Protein AF-A0A6A0GVK1-F1 (afdb_monomer_lite)

pLDDT: mean 84.44, std 11.73, range [39.53, 96.81]

Radius of gyration: 16.36 Å; chains: 1; bounding box: 32×31×52 Å

Foldseek 3Di:
DDDDDDDPVDDDDDQWDWDWDFDADPVRHTPDIDIDTFHCPVPDPPFFWGDWDWDFPDDPPDDCPPPCSVVRTDD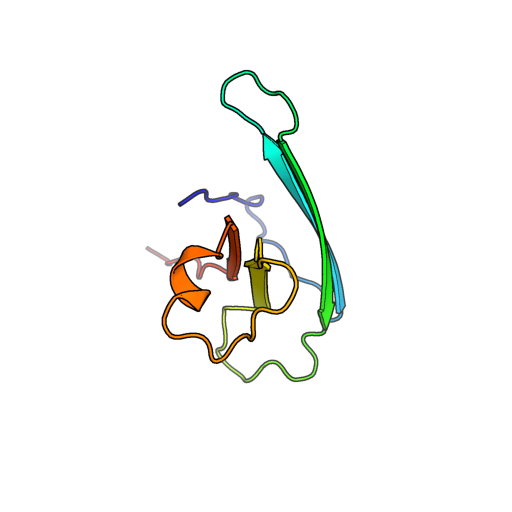IDIGGDDDPPDD

Secondary structure (DSSP, 8-state):
-------TT-----SEEEEEEEEEPTTS-EEEEEEEEEE-TTPPTT--EEEEEEEE-PPTT--TTSTTGGGGEEEEEEEEPPP----

Structure (mmCIF, N/CA/C/O backbone):
data_AF-A0A6A0GVK1-F1
#
_entry.id   AF-A0A6A0GVK1-F1
#
loop_
_atom_site.group_PDB
_atom_site.id
_atom_site.type_symbol
_atom_site.label_atom_id
_atom_site.label_alt_id
_atom_site.label_comp_id
_atom_site.label_asym_id
_atom_site.label_entity_id
_atom_site.label_seq_id
_atom_site.pdbx_PDB_ins_code
_atom_site.Cartn_x
_atom_site.Cartn_y
_atom_site.Cartn_z
_atom_site.occupancy
_atom_site.B_iso_or_equiv
_atom_site.auth_seq_id
_atom_site.auth_comp_id
_atom_site.auth_asym_id
_atom_site.auth_atom_id
_atom_site.pdbx_PDB_model_num
ATOM 1 N N . MET A 1 1 ? 9.886 -4.069 10.437 1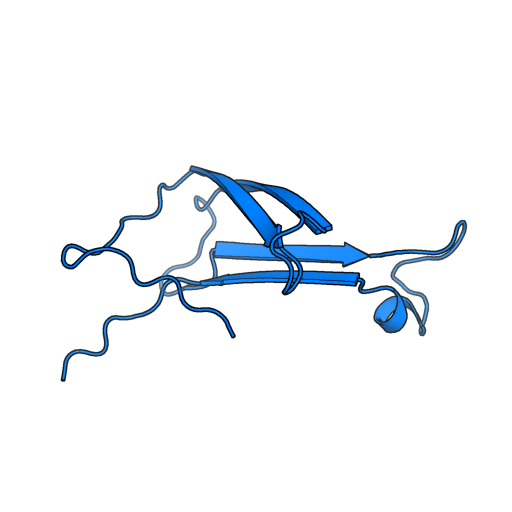.00 58.69 1 MET A N 1
ATOM 2 C CA . MET A 1 1 ? 8.433 -3.888 10.210 1.00 58.69 1 MET A CA 1
ATOM 3 C C . MET A 1 1 ? 8.015 -2.609 10.912 1.00 58.69 1 MET A C 1
ATOM 5 O O . MET A 1 1 ? 8.362 -2.461 12.075 1.00 58.69 1 MET A O 1
ATOM 9 N N . GLY A 1 2 ? 7.345 -1.684 10.222 1.00 66.69 2 GLY A N 1
ATOM 10 C CA . GLY A 1 2 ? 6.758 -0.505 10.866 1.00 66.69 2 GLY A CA 1
ATOM 11 C C . GLY A 1 2 ? 5.422 -0.866 11.514 1.00 66.69 2 GLY A C 1
ATOM 12 O O . GLY A 1 2 ? 4.661 -1.643 10.939 1.00 66.69 2 GLY A O 1
ATOM 13 N N . HIS A 1 3 ? 5.148 -0.330 12.700 1.00 69.44 3 HIS A N 1
ATOM 14 C CA . HIS A 1 3 ? 3.848 -0.443 13.355 1.00 69.44 3 HIS A CA 1
ATOM 15 C C . HIS A 1 3 ? 3.282 0.957 13.559 1.00 69.44 3 HIS A C 1
ATOM 17 O O . HIS A 1 3 ? 3.984 1.840 14.049 1.00 69.44 3 HIS A O 1
ATOM 23 N N . VAL A 1 4 ? 2.022 1.155 13.183 1.00 73.62 4 VAL A N 1
ATOM 24 C CA . VAL A 1 4 ? 1.285 2.377 13.498 1.00 73.62 4 VAL A CA 1
ATOM 25 C C . VAL A 1 4 ? 0.393 2.053 14.684 1.00 73.62 4 VAL A C 1
ATOM 27 O O . VAL A 1 4 ? -0.566 1.293 14.556 1.00 73.62 4 VAL A O 1
ATOM 30 N N . SER A 1 5 ? 0.734 2.600 15.848 1.00 73.56 5 SER A N 1
ATOM 31 C CA . SER A 1 5 ? -0.113 2.500 17.032 1.00 73.56 5 SER A CA 1
ATOM 32 C C . SER A 1 5 ? -1.246 3.506 16.903 1.00 73.56 5 SER A C 1
ATOM 34 O O . SER A 1 5 ? -1.033 4.713 16.960 1.00 73.56 5 SER A O 1
ATOM 36 N N . LEU A 1 6 ? -2.448 2.989 16.684 1.00 74.50 6 LEU A N 1
ATOM 37 C CA . LEU A 1 6 ? -3.673 3.778 16.686 1.00 74.50 6 LEU A CA 1
ATOM 38 C C . LEU A 1 6 ? -4.049 4.082 18.147 1.00 74.50 6 LEU A C 1
ATOM 40 O O . LEU A 1 6 ? -3.604 3.383 19.059 1.00 74.50 6 LEU A O 1
ATOM 44 N N . GLU A 1 7 ? -4.810 5.151 18.381 1.00 76.06 7 GLU A N 1
ATOM 45 C CA . GLU A 1 7 ? -5.146 5.626 19.731 1.00 76.06 7 GLU A CA 1
ATOM 46 C C . GLU A 1 7 ? -5.770 4.542 20.633 1.00 76.06 7 GLU A C 1
ATOM 48 O O . GLU A 1 7 ? -6.258 3.510 20.168 1.00 76.06 7 GLU A O 1
ATOM 53 N N . LYS A 1 8 ? -5.821 4.809 21.949 1.00 64.81 8 LYS A N 1
ATOM 54 C CA . LYS A 1 8 ? -6.236 3.859 23.005 1.00 64.81 8 LYS A CA 1
ATOM 55 C C . LYS A 1 8 ? -7.577 3.141 22.767 1.00 64.81 8 LYS A C 1
ATOM 57 O O . LYS A 1 8 ? -7.804 2.097 23.366 1.00 64.81 8 LYS A O 1
ATOM 62 N N . LYS A 1 9 ? -8.466 3.676 21.923 1.00 75.12 9 LYS A N 1
ATOM 63 C CA . LYS A 1 9 ? -9.792 3.102 21.631 1.00 75.12 9 LYS A CA 1
ATOM 64 C C . LYS A 1 9 ? -9.777 2.036 20.521 1.00 75.12 9 LYS A C 1
ATOM 66 O O . LYS A 1 9 ? -10.799 1.400 20.273 1.00 75.12 9 LYS A O 1
ATOM 71 N N . GLY A 1 10 ? -8.632 1.815 19.870 1.00 73.38 10 GLY A N 1
ATOM 72 C CA . GLY A 1 10 ? -8.550 0.996 18.666 1.00 73.38 10 GLY A CA 1
ATOM 73 C C . GLY A 1 10 ? -9.220 1.675 17.467 1.00 73.38 10 GLY A C 1
ATOM 74 O O . GLY A 1 10 ? -9.920 2.680 17.594 1.00 73.38 10 GLY A O 1
ATOM 75 N N . TYR A 1 11 ? -8.995 1.129 16.276 1.00 83.19 11 TYR A N 1
ATOM 76 C CA . TYR A 1 11 ? -9.560 1.651 15.034 1.00 83.19 11 TYR A CA 1
ATOM 77 C C . TYR A 1 11 ? -10.296 0.544 14.297 1.00 83.19 11 TYR A C 1
ATOM 79 O O . TYR A 1 11 ? -9.728 -0.509 13.998 1.00 83.19 11 TYR A O 1
ATOM 87 N N . ARG A 1 12 ? -11.568 0.791 13.985 1.00 82.56 12 ARG A N 1
ATOM 88 C CA . ARG A 1 12 ? -12.353 -0.111 13.151 1.00 82.56 12 ARG A CA 1
ATOM 89 C C . ARG A 1 12 ? -12.053 0.190 11.688 1.00 82.56 12 ARG A C 1
ATOM 91 O O . ARG A 1 12 ? -12.437 1.242 11.189 1.00 82.56 12 ARG A O 1
ATOM 98 N N . VAL A 1 13 ? -11.411 -0.755 11.008 1.00 85.19 13 VAL A N 1
ATOM 99 C CA . VAL A 1 13 ? -11.219 -0.684 9.556 1.00 85.19 13 VAL A CA 1
ATOM 100 C C . VAL A 1 13 ? -12.598 -0.765 8.879 1.00 85.19 13 VAL A C 1
ATOM 102 O O . VAL A 1 13 ? -13.361 -1.685 9.193 1.00 85.19 13 VAL A O 1
ATOM 105 N N . PRO A 1 14 ? -12.960 0.193 8.007 1.00 89.88 14 PRO A N 1
ATOM 106 C CA . PRO A 1 14 ? -14.186 0.116 7.215 1.00 89.88 14 PRO A CA 1
ATOM 107 C C . PRO A 1 14 ? -14.232 -1.147 6.345 1.00 89.88 14 PRO A C 1
ATOM 109 O O . PRO A 1 14 ? -13.202 -1.733 6.041 1.00 89.88 14 PRO A O 1
ATOM 112 N N . GLY A 1 15 ? -15.425 -1.572 5.921 1.00 90.25 15 GLY A N 1
ATOM 113 C CA . GLY A 1 15 ? -15.565 -2.746 5.048 1.00 90.25 15 GLY A CA 1
ATOM 114 C C . GLY A 1 15 ? -15.075 -2.510 3.615 1.00 90.25 15 GLY A C 1
ATOM 115 O O . GLY A 1 15 ? -14.641 -3.446 2.962 1.00 90.25 15 GLY A O 1
ATOM 116 N N . LYS A 1 16 ? -15.114 -1.269 3.125 1.00 94.69 16 LYS A N 1
ATOM 117 C CA . LYS A 1 16 ? -14.582 -0.859 1.818 1.00 94.69 16 LYS A CA 1
ATOM 118 C C . LYS A 1 16 ? -13.977 0.530 1.940 1.00 94.69 16 LYS A C 1
ATOM 120 O O . LYS A 1 16 ? -14.442 1.328 2.757 1.00 94.69 16 LYS A O 1
ATOM 125 N N . GLY A 1 17 ? -12.987 0.839 1.115 1.00 94.00 17 GLY A N 1
ATOM 126 C CA . GLY A 1 17 ? -12.419 2.180 1.063 1.00 94.00 17 GLY A CA 1
ATOM 127 C C . GLY A 1 17 ? -11.084 2.235 0.342 1.00 94.00 17 GLY A C 1
ATOM 128 O O . GLY A 1 17 ? -10.747 1.359 -0.450 1.00 94.00 17 GLY A O 1
ATOM 129 N N . THR A 1 18 ? -10.315 3.274 0.656 1.00 94.06 18 THR A N 1
ATOM 130 C CA . THR A 1 18 ? -9.000 3.520 0.062 1.00 94.06 18 THR A CA 1
ATOM 131 C C . THR A 1 18 ? -7.964 3.685 1.162 1.00 94.06 18 THR A C 1
ATOM 133 O O . THR A 1 18 ? -8.182 4.423 2.121 1.00 94.06 18 THR A O 1
ATOM 136 N N . VAL A 1 19 ? -6.827 3.008 1.025 1.00 91.31 19 VAL A N 1
ATOM 137 C CA . VAL A 1 19 ? -5.643 3.226 1.857 1.00 91.31 19 VAL A CA 1
ATOM 138 C C . VAL A 1 19 ? -4.618 4.014 1.057 1.00 91.31 19 VAL A C 1
ATOM 140 O O . VAL A 1 19 ? -4.263 3.630 -0.058 1.00 91.31 19 VAL A O 1
ATOM 143 N N . GLN A 1 20 ? -4.107 5.085 1.660 1.00 93.19 20 GLN A N 1
ATOM 144 C CA . GLN A 1 20 ? -2.972 5.834 1.140 1.00 93.19 20 GLN A CA 1
ATOM 145 C C . GLN A 1 20 ? -1.730 5.545 1.988 1.00 93.19 20 GLN A C 1
ATOM 147 O O . GLN A 1 20 ? -1.744 5.739 3.203 1.00 93.19 20 GLN A O 1
ATOM 152 N N . VAL A 1 21 ? -0.651 5.090 1.348 1.00 91.44 21 VAL A N 1
ATOM 153 C CA . VAL A 1 21 ? 0.646 4.841 1.994 1.00 91.44 21 VAL A CA 1
ATOM 154 C C . VAL A 1 21 ? 1.708 5.705 1.332 1.00 91.44 21 VAL A C 1
ATOM 156 O O . VAL A 1 21 ? 1.922 5.609 0.125 1.00 91.44 21 VAL A O 1
ATOM 159 N N . THR A 1 22 ? 2.404 6.511 2.128 1.00 93.44 22 THR A N 1
ATOM 160 C CA . THR A 1 22 ? 3.524 7.334 1.665 1.00 93.44 22 THR A CA 1
ATOM 161 C C . THR A 1 22 ? 4.831 6.744 2.177 1.00 93.44 22 THR A C 1
ATOM 163 O O . THR A 1 22 ? 5.067 6.687 3.382 1.00 93.44 22 THR A O 1
ATOM 166 N N . LEU A 1 23 ? 5.690 6.309 1.258 1.00 91.31 23 LEU A N 1
ATOM 167 C CA . LEU A 1 23 ? 7.050 5.882 1.557 1.00 91.31 23 LEU A CA 1
ATOM 168 C C . LEU A 1 23 ? 7.976 7.094 1.503 1.00 91.31 23 LEU A C 1
ATOM 170 O O . LEU A 1 23 ? 8.139 7.705 0.445 1.00 91.31 23 LEU A O 1
ATOM 174 N N . LEU A 1 24 ? 8.592 7.406 2.639 1.00 94.19 24 LEU A N 1
ATOM 175 C CA . LEU A 1 24 ? 9.608 8.443 2.766 1.00 94.19 24 LEU A CA 1
ATOM 176 C C . LEU A 1 24 ? 11.001 7.807 2.829 1.00 94.19 24 LEU A C 1
ATOM 178 O O . LEU A 1 24 ? 11.159 6.706 3.360 1.00 94.19 24 LEU A O 1
ATOM 182 N N . ASN A 1 25 ? 12.013 8.496 2.306 1.00 94.12 25 ASN A N 1
ATOM 183 C CA . ASN A 1 25 ? 13.408 8.162 2.595 1.00 94.12 25 ASN A CA 1
ATOM 184 C C . ASN A 1 25 ? 13.801 8.685 4.001 1.00 94.12 25 ASN A C 1
ATOM 186 O O . ASN A 1 25 ? 13.047 9.456 4.599 1.00 94.12 25 ASN A O 1
ATOM 190 N N . PRO A 1 26 ? 14.982 8.326 4.540 1.00 95.88 26 PRO A N 1
ATOM 191 C CA . PRO A 1 26 ? 15.443 8.835 5.838 1.00 95.88 26 PRO A CA 1
ATOM 192 C C . PRO A 1 26 ? 15.567 10.365 5.929 1.00 95.88 26 PRO A C 1
ATOM 194 O O . PRO A 1 26 ? 15.561 10.909 7.026 1.00 95.88 26 PRO A O 1
ATOM 197 N N . LEU A 1 27 ? 15.656 11.058 4.789 1.00 96.62 27 LEU A N 1
ATOM 198 C CA . LEU A 1 27 ? 15.678 12.522 4.703 1.00 96.62 27 LEU A CA 1
ATOM 199 C C . LEU A 1 27 ? 14.265 13.143 4.706 1.00 96.62 27 LEU A C 1
ATOM 201 O O . LEU A 1 27 ? 14.132 14.358 4.606 1.00 96.62 27 LEU A O 1
ATOM 205 N N . GLY A 1 28 ? 13.203 12.333 4.783 1.00 93.94 28 GLY A N 1
ATOM 206 C CA . GLY A 1 28 ? 11.808 12.784 4.774 1.00 93.94 28 GLY A CA 1
ATOM 207 C C . GLY A 1 28 ? 11.229 13.077 3.385 1.00 93.94 28 GLY A C 1
ATOM 208 O O . GLY A 1 28 ? 10.086 13.511 3.277 1.00 93.94 28 GLY A O 1
ATOM 209 N N . THR A 1 29 ? 11.972 12.831 2.305 1.00 96.81 29 THR A N 1
ATOM 210 C CA . THR A 1 29 ? 11.488 13.010 0.929 1.00 96.81 29 THR A CA 1
ATOM 211 C C . THR A 1 29 ? 10.581 11.857 0.512 1.00 96.81 29 THR A C 1
ATOM 213 O O . THR A 1 29 ? 10.892 10.690 0.762 1.00 96.81 29 THR A O 1
ATOM 216 N N . VAL A 1 30 ? 9.487 12.166 -0.187 1.00 95.75 30 VAL A N 1
ATOM 217 C CA . VAL A 1 30 ? 8.572 11.158 -0.738 1.00 95.75 30 VAL A CA 1
ATOM 218 C C . VAL A 1 30 ? 9.250 10.373 -1.859 1.00 95.75 30 VAL A C 1
ATOM 220 O O . VAL A 1 30 ? 9.585 10.923 -2.902 1.00 95.75 30 VAL A O 1
ATOM 223 N N . VAL A 1 31 ? 9.405 9.066 -1.655 1.00 93.69 31 VAL A N 1
ATOM 224 C CA . VAL A 1 31 ? 9.914 8.118 -2.657 1.00 93.69 31 VAL A CA 1
ATOM 225 C C . VAL A 1 31 ? 8.767 7.543 -3.482 1.00 93.69 31 VAL A C 1
ATOM 227 O O . VAL A 1 31 ? 8.888 7.374 -4.695 1.00 93.69 31 VAL A O 1
ATOM 230 N N . LYS A 1 32 ? 7.642 7.211 -2.835 1.00 92.62 32 LYS A N 1
ATOM 231 C CA . LYS A 1 32 ? 6.476 6.629 -3.507 1.00 92.62 32 LYS A CA 1
ATOM 232 C C . LYS A 1 32 ? 5.203 6.843 -2.698 1.00 92.62 32 LYS A C 1
ATOM 234 O O . LYS A 1 32 ? 5.205 6.670 -1.483 1.00 92.62 32 LYS A O 1
ATOM 239 N N . MET A 1 33 ? 4.110 7.151 -3.389 1.00 93.38 33 MET A N 1
ATOM 240 C CA . MET A 1 33 ? 2.759 7.104 -2.838 1.00 93.38 33 MET A CA 1
ATOM 241 C C . MET A 1 33 ? 2.009 5.923 -3.453 1.00 93.38 33 MET A C 1
ATOM 243 O O . MET A 1 33 ? 2.023 5.738 -4.673 1.00 93.38 33 MET A O 1
ATOM 247 N N . PHE A 1 34 ? 1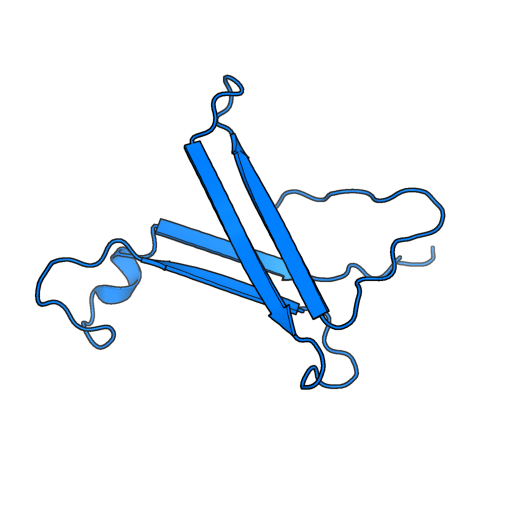.373 5.126 -2.604 1.00 92.62 34 PHE A N 1
ATOM 248 C CA . PHE A 1 34 ? 0.481 4.045 -2.995 1.00 92.62 34 PHE A CA 1
ATOM 249 C C . PHE A 1 34 ? -0.938 4.431 -2.611 1.00 92.62 34 PHE A C 1
ATOM 251 O O . PHE A 1 34 ? -1.185 4.805 -1.466 1.00 92.62 34 PHE A O 1
ATOM 258 N N . VAL A 1 35 ? -1.854 4.324 -3.566 1.00 93.12 35 VAL A N 1
ATOM 259 C CA . VAL A 1 35 ? -3.289 4.502 -3.355 1.00 93.12 35 VAL A CA 1
ATOM 260 C C . VAL A 1 35 ? -3.935 3.179 -3.717 1.00 93.12 35 VAL A C 1
ATOM 262 O O . VAL A 1 35 ? -3.849 2.742 -4.864 1.00 93.12 35 VAL A O 1
ATOM 265 N N . VAL A 1 36 ? -4.504 2.506 -2.722 1.00 91.69 36 VAL A N 1
ATOM 266 C CA . VAL A 1 36 ? -4.994 1.135 -2.869 1.00 91.69 36 VAL A CA 1
ATOM 267 C C . VAL A 1 36 ? -6.430 1.071 -2.407 1.00 91.69 36 VAL A C 1
ATOM 269 O O . VAL A 1 36 ? -6.727 1.324 -1.240 1.00 91.69 36 VAL A O 1
ATOM 272 N N . MET A 1 37 ? -7.319 0.738 -3.332 1.00 92.88 37 MET A N 1
ATOM 273 C CA . MET A 1 37 ? -8.706 0.441 -3.004 1.00 92.88 37 MET A CA 1
ATOM 274 C C . MET A 1 37 ? -8.785 -0.953 -2.386 1.00 92.88 37 MET A C 1
ATOM 276 O O . MET A 1 37 ? -8.070 -1.864 -2.807 1.00 92.88 37 MET A O 1
ATOM 280 N N . TYR A 1 38 ? -9.643 -1.114 -1.387 1.00 91.75 38 TYR A N 1
ATOM 281 C CA . TYR A 1 38 ? -9.886 -2.394 -0.740 1.00 91.75 38 TYR A CA 1
ATOM 282 C C . TYR A 1 38 ? -11.386 -2.642 -0.570 1.00 91.75 38 TYR A C 1
ATOM 284 O O . TYR A 1 38 ? -12.176 -1.714 -0.371 1.00 91.75 38 TYR A O 1
ATOM 292 N N . ASP A 1 39 ? -11.746 -3.920 -0.606 1.00 92.12 39 ASP A N 1
ATOM 293 C CA . ASP A 1 39 ? -13.075 -4.438 -0.312 1.00 92.12 39 ASP A CA 1
ATOM 294 C C . ASP A 1 39 ? -12.915 -5.688 0.557 1.00 92.12 39 ASP A C 1
ATOM 296 O O . ASP A 1 39 ? -12.211 -6.625 0.185 1.00 92.12 39 ASP A O 1
ATOM 300 N N . LEU A 1 40 ? -13.509 -5.667 1.748 1.00 90.81 40 LEU A N 1
ATOM 301 C CA . LEU A 1 40 ? -13.413 -6.733 2.744 1.00 90.81 40 LEU A CA 1
ATOM 302 C C . LEU A 1 40 ? -14.648 -7.637 2.743 1.00 90.81 40 LEU A C 1
ATOM 304 O O . LEU A 1 40 ? -14.775 -8.469 3.636 1.00 90.81 40 LEU A O 1
ATOM 308 N N . SER A 1 41 ? -15.565 -7.476 1.783 1.00 90.56 41 SER A N 1
ATOM 309 C CA . SER A 1 41 ? -16.812 -8.257 1.727 1.00 90.56 41 SER A CA 1
ATOM 310 C C . SER A 1 41 ? -16.547 -9.762 1.641 1.00 90.56 41 SER A C 1
ATOM 312 O O . SER A 1 41 ? -17.238 -10.537 2.294 1.00 90.56 41 SER A O 1
ATOM 314 N N . ASP A 1 42 ? -15.495 -10.154 0.919 1.00 89.06 42 ASP A N 1
ATOM 315 C CA . ASP A 1 42 ? -15.078 -11.552 0.750 1.00 89.06 42 ASP A CA 1
ATOM 316 C C . ASP A 1 42 ? -14.005 -11.980 1.768 1.00 89.06 42 ASP A C 1
ATOM 318 O O . ASP A 1 42 ? -13.361 -13.021 1.620 1.00 89.06 42 ASP A O 1
ATOM 322 N N . MET A 1 43 ? -13.751 -11.163 2.797 1.00 88.88 43 MET A N 1
ATOM 323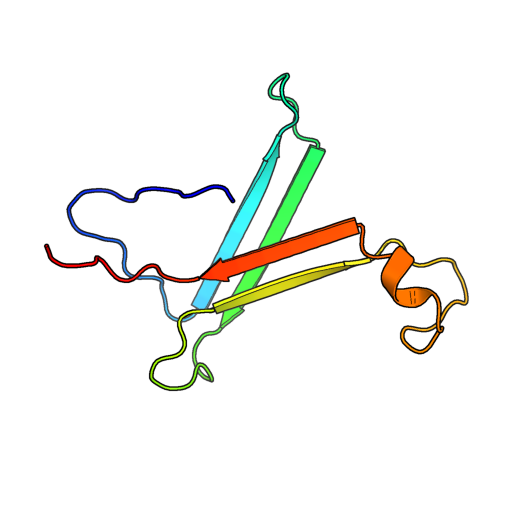 C CA . MET A 1 43 ? -12.731 -11.453 3.797 1.00 88.88 43 MET A CA 1
ATOM 324 C C . MET A 1 43 ? -13.217 -12.576 4.730 1.00 88.88 43 MET A C 1
ATOM 326 O O . MET A 1 43 ? -14.202 -12.393 5.448 1.00 88.88 43 MET A O 1
ATOM 330 N N . PRO A 1 44 ? -12.533 -13.734 4.777 1.00 88.81 44 PRO A N 1
ATOM 331 C CA . PRO A 1 44 ? -12.991 -14.855 5.585 1.00 88.81 44 PRO A CA 1
ATOM 332 C C . PRO A 1 44 ? -12.878 -14.553 7.083 1.00 88.81 44 PRO A C 1
ATOM 334 O O . PRO A 1 44 ? -12.019 -13.780 7.526 1.00 88.81 44 PRO A O 1
ATOM 337 N N . CYS A 1 45 ? -13.719 -15.212 7.886 1.00 82.81 45 CYS A N 1
ATOM 338 C CA . CYS A 1 45 ? -13.663 -15.111 9.342 1.00 82.81 45 CYS A CA 1
ATOM 339 C C . CYS A 1 45 ? -12.244 -15.407 9.858 1.00 82.81 45 CYS A C 1
ATOM 341 O O . CYS A 1 45 ? -11.560 -16.301 9.362 1.00 82.81 45 CYS A O 1
ATOM 343 N N . ASN A 1 46 ? -11.803 -14.663 10.876 1.00 82.06 46 ASN A N 1
ATOM 344 C CA . ASN A 1 46 ? -10.471 -14.759 11.493 1.00 82.06 46 ASN A CA 1
ATOM 345 C C . ASN A 1 46 ? -9.279 -14.347 10.611 1.00 82.06 46 ASN A C 1
ATOM 347 O O . ASN A 1 46 ? -8.141 -14.350 11.096 1.00 82.06 46 ASN A O 1
ATOM 351 N N . ALA A 1 47 ? -9.491 -13.930 9.359 1.00 85.19 47 ALA A N 1
ATOM 352 C CA . ALA A 1 47 ? -8.430 -13.280 8.604 1.00 85.19 47 ALA A CA 1
ATOM 353 C C . ALA A 1 47 ? -8.033 -11.959 9.280 1.00 85.19 47 ALA A C 1
ATOM 355 O O . ALA A 1 47 ? -8.861 -11.209 9.792 1.00 85.19 47 ALA A O 1
ATOM 356 N N . ARG A 1 48 ? -6.731 -11.665 9.281 1.00 85.12 48 ARG A N 1
ATOM 357 C CA . ARG A 1 48 ? -6.190 -10.383 9.772 1.00 85.12 48 ARG A CA 1
ATOM 358 C C . ARG A 1 48 ? -5.575 -9.547 8.670 1.00 85.12 48 ARG A C 1
ATOM 360 O O . ARG A 1 48 ? -5.395 -8.349 8.834 1.00 85.12 48 ARG A O 1
ATOM 367 N N . THR A 1 49 ? -5.212 -10.186 7.562 1.00 87.31 49 THR A N 1
ATOM 368 C CA . THR A 1 49 ? -4.633 -9.508 6.407 1.00 87.31 49 THR A CA 1
ATOM 369 C C . THR A 1 49 ? -5.747 -9.040 5.503 1.00 87.31 49 THR A C 1
ATOM 371 O O . THR A 1 49 ? -6.496 -9.871 5.007 1.00 87.31 49 THR A O 1
ATOM 374 N N . PHE A 1 50 ? -5.801 -7.739 5.268 1.00 87.88 50 PHE A N 1
ATOM 375 C CA . PHE A 1 50 ? -6.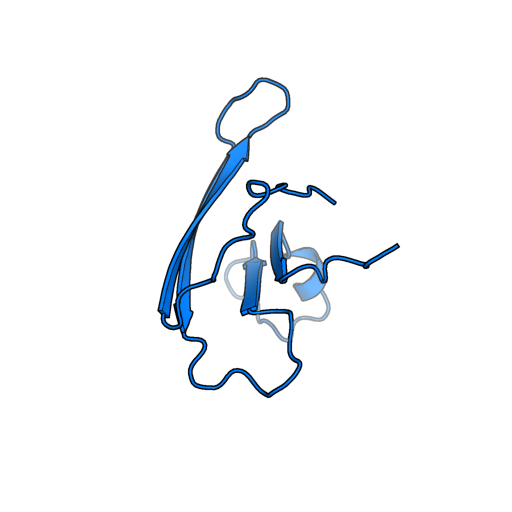841 -7.133 4.447 1.00 87.88 50 PHE A CA 1
ATOM 376 C C . PHE A 1 50 ? -6.279 -6.411 3.215 1.00 87.88 50 PHE A C 1
ATOM 378 O O . PHE A 1 50 ? -7.035 -6.021 2.334 1.00 87.88 50 PHE A O 1
ATOM 385 N N . LEU A 1 51 ? -4.950 -6.267 3.116 1.00 89.38 51 LEU A N 1
ATOM 386 C CA . LEU A 1 51 ? -4.294 -5.739 1.923 1.00 89.38 51 LEU A CA 1
ATOM 387 C C . LEU A 1 51 ? -2.968 -6.454 1.645 1.00 89.38 51 LEU A C 1
ATOM 389 O O . LEU A 1 51 ? -2.108 -6.554 2.527 1.00 89.38 51 LEU A O 1
ATOM 393 N N . ARG A 1 52 ? -2.794 -6.909 0.399 1.00 90.38 52 ARG A N 1
ATOM 394 C CA . ARG A 1 52 ? -1.526 -7.396 -0.158 1.00 90.38 52 ARG A CA 1
ATOM 395 C C . ARG A 1 52 ? -1.329 -6.770 -1.528 1.00 90.38 52 ARG A C 1
ATOM 397 O O . ARG A 1 52 ? -2.083 -7.067 -2.446 1.00 90.38 52 ARG A O 1
ATOM 404 N N . GLN A 1 53 ? -0.313 -5.932 -1.672 1.00 90.19 53 GLN A N 1
ATOM 405 C CA . GLN A 1 53 ? 0.019 -5.325 -2.953 1.00 90.19 53 GLN A CA 1
ATOM 406 C C . GLN A 1 53 ? 1.466 -5.633 -3.310 1.00 90.19 53 GLN A C 1
ATOM 408 O O . GLN A 1 53 ? 2.367 -5.462 -2.488 1.00 90.19 53 GLN A O 1
ATOM 413 N N . ARG A 1 54 ? 1.678 -6.065 -4.553 1.00 89.81 54 ARG A N 1
ATOM 414 C CA . ARG A 1 54 ? 2.997 -6.217 -5.167 1.00 89.81 54 ARG A CA 1
ATOM 415 C C . ARG A 1 54 ? 3.129 -5.161 -6.252 1.00 89.81 54 ARG A C 1
ATOM 417 O O . ARG A 1 54 ? 2.231 -4.999 -7.067 1.00 89.81 54 ARG A O 1
ATOM 424 N N . THR A 1 55 ? 4.238 -4.437 -6.248 1.00 89.56 55 THR A N 1
ATOM 425 C CA . THR A 1 55 ? 4.639 -3.586 -7.369 1.00 89.56 55 THR A CA 1
ATOM 426 C C . THR A 1 55 ? 5.872 -4.209 -7.994 1.00 89.56 55 THR A C 1
ATOM 428 O O . THR A 1 55 ? 6.890 -4.347 -7.313 1.00 89.56 55 THR A O 1
ATOM 431 N N . LEU A 1 56 ? 5.768 -4.596 -9.262 1.00 89.12 56 LEU A N 1
ATOM 432 C CA . LEU A 1 56 ? 6.858 -5.191 -10.028 1.00 89.12 56 LEU A CA 1
ATOM 433 C C . LEU A 1 56 ? 7.466 -4.141 -10.964 1.00 89.12 56 LEU A C 1
ATOM 435 O O . LEU A 1 56 ? 6.760 -3.262 -11.454 1.00 89.12 56 LEU A O 1
ATOM 439 N N . ASN A 1 57 ? 8.768 -4.231 -11.209 1.00 88.50 57 ASN A N 1
ATOM 440 C CA . ASN A 1 57 ? 9.467 -3.489 -12.251 1.00 88.50 57 ASN A CA 1
ATOM 441 C C . ASN A 1 57 ? 9.857 -4.454 -13.368 1.00 88.50 57 ASN A C 1
ATOM 443 O O . ASN A 1 57 ? 11.013 -4.847 -13.504 1.00 88.50 57 ASN A O 1
ATOM 447 N N . MET A 1 58 ? 8.837 -4.898 -14.085 1.00 86.88 58 MET A N 1
ATOM 448 C CA . MET A 1 58 ? 8.942 -5.949 -15.076 1.00 86.88 58 MET A CA 1
ATOM 449 C C . MET A 1 58 ? 9.548 -5.415 -16.386 1.00 86.88 58 MET A C 1
ATOM 451 O O . MET A 1 58 ? 9.115 -4.360 -16.859 1.00 86.88 58 MET A O 1
ATOM 455 N N . PRO A 1 59 ? 10.527 -6.114 -16.984 1.00 85.94 59 PRO A N 1
ATOM 456 C CA . PRO A 1 59 ? 11.049 -5.779 -18.303 1.00 85.94 59 PRO A CA 1
ATOM 457 C C . PRO A 1 59 ? 9.966 -5.854 -19.384 1.00 85.94 59 PRO A C 1
ATOM 459 O O . PRO A 1 59 ? 9.021 -6.638 -19.297 1.00 85.94 59 PRO A O 1
ATOM 462 N N . VAL A 1 60 ? 10.119 -5.065 -20.447 1.00 85.69 60 VAL A N 1
ATOM 463 C CA . VAL A 1 60 ? 9.213 -5.133 -21.601 1.00 85.69 60 VAL A CA 1
ATOM 464 C C . VAL A 1 60 ? 9.342 -6.508 -22.263 1.00 85.69 60 VAL A C 1
ATOM 466 O O . VAL A 1 60 ? 10.441 -6.915 -22.626 1.00 85.69 60 VAL A O 1
ATOM 469 N N . GLY A 1 61 ? 8.221 -7.216 -22.422 1.00 84.12 61 GLY A N 1
ATOM 470 C CA . GLY A 1 61 ? 8.169 -8.539 -23.060 1.00 84.12 61 GLY A CA 1
ATOM 471 C C . GLY A 1 61 ? 8.401 -9.729 -22.124 1.00 84.12 61 GLY A C 1
ATOM 472 O O . GLY A 1 61 ? 8.308 -10.869 -22.567 1.00 84.12 61 GLY A O 1
ATOM 473 N N . ALA A 1 62 ? 8.661 -9.484 -20.840 1.00 83.88 62 ALA A N 1
ATOM 474 C CA . ALA A 1 62 ? 8.690 -10.532 -19.830 1.00 83.88 62 ALA A CA 1
ATOM 475 C C . ALA A 1 62 ? 7.286 -11.127 -19.565 1.00 83.88 62 ALA A C 1
ATOM 477 O O . ALA A 1 62 ? 6.272 -10.579 -20.003 1.00 83.88 62 ALA A O 1
ATOM 478 N N . SER A 1 63 ? 7.209 -12.210 -18.783 1.00 84.06 63 SER A N 1
ATOM 479 C CA . SER A 1 63 ? 5.955 -12.772 -18.245 1.00 84.06 63 SER A CA 1
ATOM 480 C C . SER A 1 63 ? 6.061 -13.004 -16.735 1.00 84.06 63 SER A C 1
ATOM 482 O O . SER A 1 63 ? 7.149 -13.265 -16.234 1.00 84.06 63 SER A O 1
ATOM 484 N N . ASP A 1 64 ? 4.943 -12.986 -16.004 1.00 79.62 64 ASP A N 1
ATOM 485 C CA . ASP A 1 64 ? 4.904 -13.378 -14.580 1.00 79.62 64 ASP A CA 1
ATOM 486 C C . ASP A 1 64 ? 5.342 -14.839 -14.343 1.00 79.62 64 ASP A C 1
ATOM 488 O O . ASP A 1 64 ? 5.622 -15.230 -13.210 1.00 79.62 64 ASP A O 1
ATOM 492 N N . LEU A 1 65 ? 5.389 -15.647 -15.408 1.00 83.06 65 LEU A N 1
ATOM 493 C CA . LEU A 1 65 ? 5.865 -17.033 -15.404 1.00 83.06 65 LEU A CA 1
ATOM 494 C C . LEU A 1 65 ? 7.383 -17.163 -15.592 1.00 83.06 65 LEU A C 1
ATOM 496 O O . LEU A 1 65 ? 7.900 -18.278 -15.551 1.00 83.06 65 LEU A O 1
ATOM 500 N N . ASP A 1 66 ? 8.085 -16.060 -15.845 1.00 85.88 66 ASP A N 1
ATOM 501 C CA . ASP A 1 66 ? 9.535 -16.069 -16.006 1.00 85.88 66 ASP A CA 1
ATOM 502 C C . ASP A 1 66 ? 10.203 -16.574 -14.710 1.00 85.88 66 ASP A C 1
ATOM 504 O O . ASP A 1 66 ? 9.827 -16.122 -13.619 1.00 85.88 66 ASP A O 1
ATOM 508 N N . PRO A 1 67 ? 11.176 -17.504 -14.783 1.00 84.62 67 PRO A N 1
ATOM 509 C CA . PRO A 1 67 ? 11.898 -17.979 -13.601 1.00 84.62 67 PRO A CA 1
ATOM 510 C C . PRO A 1 67 ? 12.489 -16.832 -12.763 1.00 84.62 67 PRO A C 1
ATOM 512 O O . PRO A 1 67 ? 12.537 -16.931 -11.533 1.00 84.62 67 PRO A O 1
ATOM 515 N N . ASP A 1 68 ? 12.848 -15.712 -13.395 1.00 85.25 68 ASP A N 1
ATOM 516 C CA . ASP A 1 68 ? 13.437 -14.542 -12.748 1.00 85.25 68 ASP A CA 1
ATOM 517 C C . ASP A 1 68 ? 12.421 -13.469 -12.334 1.00 85.25 68 ASP A C 1
ATOM 519 O O . ASP A 1 68 ? 12.799 -12.432 -11.782 1.00 85.25 68 ASP A O 1
ATOM 523 N N . ALA A 1 69 ? 11.116 -13.727 -12.478 1.00 83.69 69 ALA A N 1
ATOM 524 C CA . ALA A 1 69 ? 10.065 -12.770 -12.122 1.00 83.69 69 ALA A CA 1
ATOM 525 C C . ALA A 1 69 ? 10.113 -12.319 -10.649 1.00 83.69 69 ALA A C 1
ATOM 527 O O . ALA A 1 69 ? 9.695 -11.211 -10.296 1.00 83.69 69 ALA A O 1
ATOM 528 N N . HIS A 1 70 ? 10.661 -13.161 -9.769 1.00 82.38 70 HIS A N 1
ATOM 529 C CA . HIS A 1 70 ? 10.870 -12.843 -8.359 1.00 82.38 70 HIS A CA 1
ATOM 530 C C . HIS A 1 70 ? 11.834 -11.659 -8.148 1.00 82.38 70 HIS A C 1
ATOM 532 O O . HIS A 1 70 ? 11.673 -10.914 -7.179 1.00 82.38 70 HIS A O 1
ATOM 538 N N . GLN A 1 71 ? 12.779 -11.437 -9.068 1.00 85.81 71 GLN A N 1
ATOM 539 C CA . GLN A 1 71 ? 13.758 -10.347 -9.009 1.00 85.81 71 GLN A CA 1
ATOM 540 C C . GLN A 1 71 ? 13.143 -8.980 -9.341 1.00 85.81 71 GLN A C 1
ATOM 542 O O . GLN A 1 71 ? 13.693 -7.940 -8.983 1.00 85.81 71 GLN A O 1
ATOM 547 N N . TRP A 1 72 ? 11.979 -8.951 -9.995 1.00 90.00 72 TRP A N 1
ATOM 548 C CA . TRP A 1 72 ? 11.325 -7.700 -10.384 1.00 90.00 72 TRP A CA 1
ATOM 549 C C . TRP A 1 72 ? 10.480 -7.090 -9.269 1.00 90.00 72 TRP A C 1
ATOM 551 O O . TRP A 1 72 ? 9.966 -5.983 -9.433 1.00 90.00 72 TRP A O 1
ATOM 561 N N . LEU A 1 73 ? 10.310 -7.767 -8.129 1.00 89.44 73 LEU A N 1
ATOM 562 C CA . LEU A 1 73 ? 9.549 -7.224 -7.009 1.00 89.44 73 LEU A CA 1
ATOM 563 C C . LEU A 1 73 ? 10.235 -5.980 -6.441 1.00 89.44 73 LEU A C 1
ATOM 565 O O . LEU A 1 73 ? 11.277 -6.058 -5.799 1.00 89.44 73 LEU A O 1
ATOM 569 N N . ARG A 1 74 ? 9.601 -4.822 -6.628 1.00 89.75 74 ARG A N 1
ATOM 570 C CA . ARG A 1 74 ? 10.129 -3.542 -6.155 1.00 89.75 74 ARG A CA 1
ATOM 571 C C . ARG A 1 74 ? 9.555 -3.131 -4.810 1.00 89.75 74 ARG A C 1
ATOM 573 O O . ARG A 1 74 ? 10.287 -2.659 -3.947 1.00 89.75 74 ARG A O 1
ATOM 580 N N . TYR A 1 75 ? 8.247 -3.305 -4.633 1.00 90.25 75 TYR A N 1
ATOM 581 C CA . TYR A 1 75 ? 7.567 -2.970 -3.385 1.00 90.25 75 TYR A CA 1
ATOM 582 C C . TYR A 1 75 ? 6.552 -4.040 -3.017 1.00 90.25 75 TYR A C 1
ATOM 584 O O . TYR A 1 75 ? 5.814 -4.537 -3.872 1.00 90.25 75 TYR A O 1
ATOM 592 N N . LEU A 1 76 ? 6.488 -4.345 -1.725 1.00 90.44 76 LEU A N 1
ATOM 593 C CA . LEU A 1 76 ? 5.476 -5.209 -1.144 1.00 90.44 76 LEU A CA 1
ATOM 594 C C . LEU A 1 76 ? 4.808 -4.476 0.015 1.00 90.44 76 LEU A C 1
ATOM 596 O O . LEU A 1 76 ? 5.472 -4.059 0.962 1.00 90.44 76 LEU A O 1
ATOM 600 N N . ILE A 1 77 ? 3.489 -4.331 -0.069 1.00 90.38 77 ILE A N 1
ATOM 601 C CA . ILE A 1 77 ? 2.667 -3.774 1.003 1.00 90.38 77 ILE A CA 1
ATOM 602 C C . ILE A 1 77 ? 1.834 -4.905 1.572 1.00 90.38 77 ILE A C 1
ATOM 604 O O . ILE A 1 77 ? 1.097 -5.577 0.849 1.00 90.38 77 ILE A O 1
ATOM 608 N N . HIS A 1 78 ? 1.943 -5.098 2.880 1.00 91.06 78 HIS A N 1
ATOM 609 C CA . HIS A 1 78 ? 1.144 -6.061 3.618 1.00 91.06 78 HIS A CA 1
ATOM 610 C C . HIS A 1 78 ? 0.541 -5.366 4.834 1.00 91.06 78 HIS A C 1
ATOM 612 O O . HIS A 1 78 ? 1.251 -5.058 5.789 1.00 91.06 78 HIS A O 1
ATOM 618 N N . LEU A 1 79 ? -0.770 -5.115 4.791 1.00 88.81 79 LEU A N 1
ATOM 619 C CA . LEU A 1 79 ? -1.501 -4.544 5.920 1.00 88.81 79 LEU A CA 1
ATOM 620 C C . LEU A 1 79 ? -2.299 -5.629 6.626 1.00 88.81 79 LEU A C 1
ATOM 622 O O . LEU A 1 79 ? -3.032 -6.407 6.003 1.00 88.81 79 LEU A O 1
ATOM 626 N N . LYS A 1 80 ? -2.138 -5.667 7.947 1.00 87.44 80 LYS A N 1
ATOM 627 C CA . LYS A 1 80 ? -2.844 -6.589 8.824 1.00 87.44 80 LYS A CA 1
ATOM 628 C C . LYS A 1 80 ? -3.319 -5.882 10.084 1.00 87.44 80 LYS A C 1
ATOM 630 O O . LYS A 1 80 ? -2.613 -5.021 10.605 1.00 87.44 80 LYS A O 1
ATOM 635 N N . SER A 1 81 ? -4.479 -6.275 10.594 1.00 76.69 81 SER A N 1
ATOM 636 C CA . SER A 1 81 ? -4.901 -5.901 11.939 1.00 76.69 81 SER A CA 1
ATOM 637 C C . SER A 1 81 ? -4.051 -6.649 12.976 1.00 76.69 81 SER A C 1
ATOM 639 O O . SER A 1 81 ? -3.806 -7.856 12.871 1.00 76.69 81 SER A O 1
ATOM 641 N N . GLY A 1 82 ? -3.547 -5.916 13.968 1.00 70.06 82 GLY A N 1
ATOM 642 C CA . GLY A 1 82 ? -2.937 -6.501 15.160 1.00 70.06 82 GLY A CA 1
ATOM 643 C C . GLY A 1 82 ? -4.025 -6.932 16.141 1.00 70.06 82 GLY A C 1
ATOM 644 O O . GLY A 1 82 ? -5.023 -6.231 16.294 1.00 70.06 82 GLY A O 1
ATOM 645 N N . LEU A 1 83 ? -3.844 -8.073 16.810 1.00 61.62 83 LEU A N 1
ATOM 646 C CA . LEU A 1 83 ? -4.616 -8.353 18.019 1.00 61.62 83 LEU A CA 1
ATOM 647 C C . LEU A 1 83 ? -3.955 -7.562 19.155 1.00 61.62 83 LEU A C 1
ATOM 649 O O . LEU A 1 83 ? -2.741 -7.681 19.328 1.00 61.62 83 LEU A O 1
ATOM 653 N N . LEU A 1 84 ? -4.725 -6.783 19.919 1.00 55.78 84 LEU A N 1
ATOM 654 C CA . LEU A 1 84 ? -4.291 -6.371 21.254 1.00 55.78 84 LEU A CA 1
ATOM 655 C C . LEU A 1 84 ? -4.073 -7.667 22.042 1.00 55.78 84 LEU A C 1
ATOM 657 O O . LEU A 1 84 ? -5.033 -8.378 22.330 1.00 55.78 84 LEU A O 1
ATOM 661 N N . GLN A 1 85 ? -2.818 -8.029 22.308 1.00 44.53 85 GLN A N 1
ATOM 662 C CA . GLN A 1 85 ? -2.531 -9.052 23.305 1.00 44.53 85 GLN A CA 1
ATOM 663 C C . GLN A 1 85 ? -2.905 -8.428 24.649 1.00 44.53 85 GLN A C 1
ATOM 665 O O . GLN A 1 85 ? -2.248 -7.490 25.094 1.00 44.53 85 GLN A O 1
ATOM 670 N N . SER A 1 86 ? -4.016 -8.871 25.235 1.00 42.22 86 SER A N 1
ATOM 671 C CA . SER A 1 86 ? -4.297 -8.617 26.644 1.00 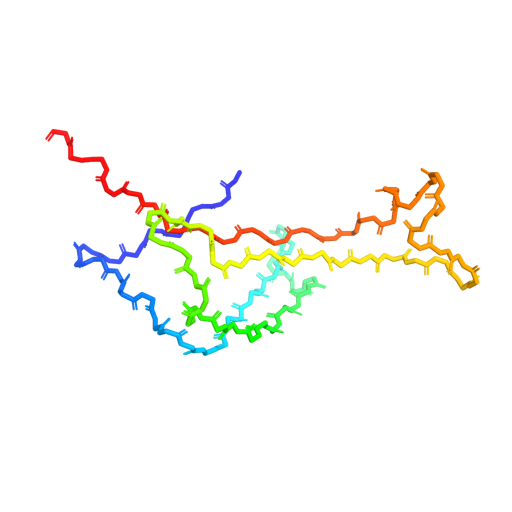42.22 86 SER A CA 1
ATOM 672 C C . SER A 1 86 ? -3.191 -9.291 27.455 1.00 42.22 86 SER A C 1
ATOM 674 O O . SER A 1 86 ? -3.026 -10.508 27.344 1.00 42.22 86 SER A O 1
ATOM 676 N N . LEU A 1 87 ? -2.418 -8.489 28.187 1.00 39.53 87 LEU A N 1
ATOM 677 C CA . LEU A 1 87 ? -1.601 -8.957 29.306 1.00 39.53 87 LEU A CA 1
ATOM 678 C C . LEU A 1 87 ? -2.510 -9.326 30.480 1.00 39.53 87 LEU A C 1
ATOM 680 O O . LEU A 1 87 ? -3.537 -8.626 30.646 1.00 39.53 87 LEU A O 1
#

Organism: Hyalella azteca (NCBI:txid294128)

Sequence (87 aa):
MGHVSLEKKGYRVPGKGTVQVTLLNPLGTVVKMFVVMYDLSDMPCNARTFLRQRTLNMPVGASDLDPDAHQWLRYLIHLKSGLLQSL

InterPro domains:
  IPR051506 Atos Homolog Transcription Regulators [PTHR13199] (6-80)